Protein AF-A0A846IBE9-F1 (afdb_monomer_lite)

Organism: Clostridium botulinum (NCBI:txid1491)

InterPro domains:
  IPR012951 Berberine/berberine-like [PF08031] (7-51)
  IPR016169 FAD-binding, type PCMH, subdomain 2 [G3DSA:3.30.465.10] (1-57)

Radius of gyration: 12.51 Å; chains: 1; bounding box: 30×19×38 Å

pLDDT: mean 81.63, std 17.12, range [40.03, 97.62]

Secondary structure (DSSP, 8-state):
-----PPPTTS--TT-TTHHHHHHGGGHHHHHHHHHHH-TT--S--TTPPPPPPPP-

Sequence (57 aa):
MANDTGDYVNGPYLCIEDWPRAYYGRYFNLLTQVKTKYDSENVFRFSQSIPPASECD

Structure (mmCIF, N/CA/C/O backbone):
data_AF-A0A846IBE9-F1
#
_entry.id   AF-A0A846IBE9-F1
#
loop_
_atom_site.group_PDB
_atom_site.id
_atom_site.type_symbol
_atom_site.label_atom_id
_atom_site.label_alt_id
_atom_site.label_comp_id
_atom_site.label_asym_id
_atom_site.label_entity_id
_atom_site.label_seq_id
_atom_site.pdbx_PDB_ins_code
_atom_site.Cartn_x
_atom_site.Cartn_y
_atom_site.Cartn_z
_atom_site.occupancy
_atom_site.B_iso_or_equiv
_atom_site.auth_seq_id
_atom_site.auth_comp_id
_atom_site.auth_asym_id
_atom_site.auth_atom_id
_atom_site.pdbx_PDB_model_num
ATOM 1 N N . MET A 1 1 ? 10.627 -2.144 -27.150 1.00 40.03 1 MET A N 1
ATOM 2 C CA . MET A 1 1 ? 10.346 -3.394 -26.418 1.00 40.03 1 MET A CA 1
ATOM 3 C C . MET A 1 1 ? 10.610 -3.096 -24.954 1.00 40.03 1 MET A C 1
ATOM 5 O O . MET A 1 1 ? 11.759 -2.850 -24.619 1.00 40.03 1 MET A O 1
ATOM 9 N N . ALA A 1 2 ? 9.566 -2.940 -24.139 1.00 44.19 2 ALA A N 1
ATOM 10 C CA . ALA A 1 2 ? 9.730 -2.678 -22.711 1.00 44.19 2 ALA A CA 1
ATOM 11 C C . ALA A 1 2 ? 9.982 -4.020 -22.015 1.00 44.19 2 ALA A C 1
ATOM 13 O O . ALA A 1 2 ? 9.213 -4.962 -22.192 1.00 44.19 2 ALA A O 1
ATOM 14 N N . ASN A 1 3 ? 11.114 -4.118 -21.329 1.00 50.56 3 ASN A N 1
ATOM 15 C CA . ASN A 1 3 ? 11.526 -5.293 -20.580 1.00 50.56 3 ASN A CA 1
ATOM 16 C C . ASN A 1 3 ? 10.821 -5.230 -19.215 1.00 50.56 3 ASN A C 1
ATOM 18 O O . ASN A 1 3 ? 11.233 -4.450 -18.362 1.00 50.56 3 ASN A O 1
ATOM 22 N N . ASP A 1 4 ? 9.733 -5.984 -19.039 1.00 52.03 4 ASP A N 1
ATOM 23 C CA . ASP A 1 4 ? 8.989 -6.114 -17.774 1.00 52.03 4 ASP A CA 1
ATOM 24 C C . ASP A 1 4 ? 9.788 -6.965 -16.763 1.00 52.03 4 ASP A C 1
ATOM 26 O O . ASP A 1 4 ? 9.382 -8.055 -16.359 1.00 52.03 4 ASP A O 1
ATOM 30 N N . THR A 1 5 ? 10.968 -6.499 -16.363 1.00 61.72 5 THR A N 1
ATOM 31 C CA . THR A 1 5 ? 11.693 -7.060 -15.219 1.00 61.72 5 THR A CA 1
ATOM 32 C C . THR A 1 5 ? 11.218 -6.331 -13.971 1.00 61.72 5 THR A C 1
ATOM 34 O O . THR A 1 5 ? 11.744 -5.274 -13.641 1.00 61.72 5 THR A O 1
ATOM 37 N N . GLY A 1 6 ? 10.171 -6.851 -13.327 1.00 57.66 6 GLY A N 1
ATOM 38 C CA . GLY A 1 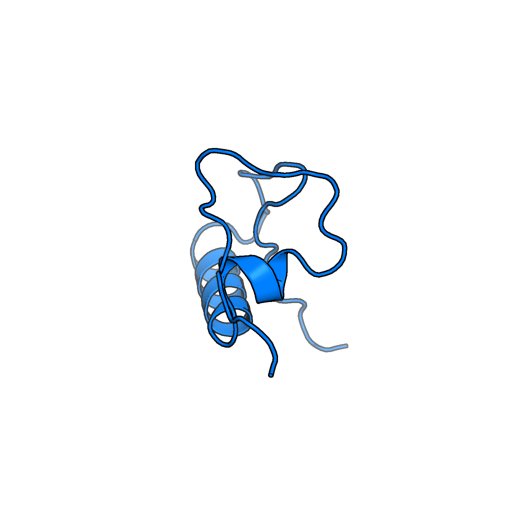6 ? 9.742 -6.355 -12.020 1.00 57.66 6 GLY A CA 1
ATOM 39 C C . GLY A 1 6 ? 10.870 -6.498 -10.998 1.00 57.66 6 GLY A C 1
ATOM 40 O O . GLY A 1 6 ? 11.563 -7.518 -10.976 1.00 57.66 6 GLY A O 1
ATOM 41 N N . ASP A 1 7 ? 11.060 -5.478 -10.167 1.00 59.50 7 ASP A N 1
ATOM 42 C CA . ASP A 1 7 ? 12.032 -5.523 -9.077 1.00 59.50 7 ASP A CA 1
ATOM 43 C C . ASP A 1 7 ? 11.486 -6.362 -7.913 1.00 59.50 7 ASP A C 1
ATOM 45 O O . ASP A 1 7 ? 10.278 -6.525 -7.743 1.00 59.50 7 ASP A O 1
ATOM 49 N N . TYR A 1 8 ? 12.372 -6.953 -7.110 1.00 64.12 8 TYR A N 1
ATOM 50 C CA . TYR A 1 8 ? 11.988 -7.838 -6.008 1.00 64.12 8 TYR A CA 1
ATOM 51 C C . TYR A 1 8 ? 12.018 -7.089 -4.672 1.00 64.12 8 TYR A C 1
ATOM 53 O O . TYR A 1 8 ? 13.039 -6.514 -4.296 1.00 64.12 8 TYR A O 1
ATOM 61 N N . VAL A 1 9 ? 10.917 -7.122 -3.914 1.00 61.50 9 VAL A N 1
ATOM 62 C CA . VAL A 1 9 ? 10.712 -6.227 -2.755 1.00 61.50 9 VAL A CA 1
ATOM 63 C C . VAL A 1 9 ? 11.727 -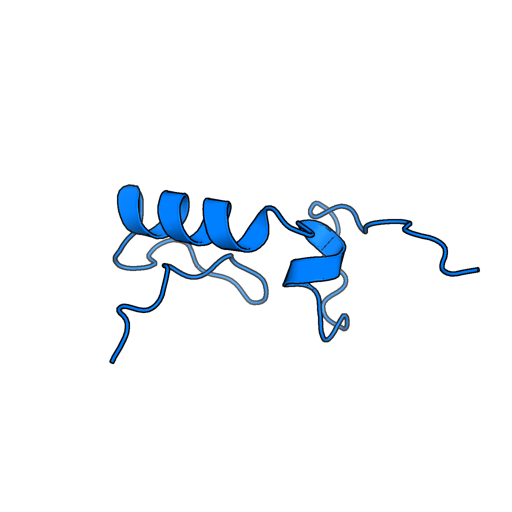6.406 -1.611 1.00 61.50 9 VAL A C 1
ATOM 65 O O . VAL A 1 9 ? 11.900 -5.497 -0.806 1.00 61.50 9 VAL A O 1
ATOM 68 N N . ASN A 1 10 ? 12.427 -7.549 -1.529 1.00 65.44 10 ASN A N 1
ATOM 69 C CA . ASN A 1 10 ? 13.396 -7.819 -0.452 1.00 65.44 10 ASN A CA 1
ATOM 70 C C . ASN A 1 10 ? 14.702 -7.002 -0.560 1.00 65.44 10 ASN A C 1
ATOM 72 O O . ASN A 1 10 ? 15.529 -7.076 0.348 1.00 65.44 10 ASN A O 1
ATOM 76 N N . GLY A 1 11 ? 14.893 -6.223 -1.629 1.00 61.47 11 GLY A N 1
ATOM 77 C CA . GLY A 1 11 ? 15.962 -5.229 -1.753 1.00 61.47 11 GLY A CA 1
ATOM 78 C C . GLY A 1 11 ? 15.410 -3.940 -2.359 1.00 61.47 11 GLY A C 1
ATOM 79 O O . GLY A 1 11 ? 15.637 -3.706 -3.544 1.00 61.47 11 GLY A O 1
ATOM 80 N N . PRO A 1 12 ? 14.644 -3.130 -1.602 1.00 62.19 12 PRO A N 1
ATOM 81 C CA . PRO A 1 12 ? 13.878 -2.041 -2.188 1.00 62.19 12 PRO A CA 1
ATOM 82 C C . PRO A 1 12 ? 14.805 -0.969 -2.761 1.00 62.19 12 PRO A C 1
ATOM 84 O O . PRO A 1 12 ? 15.548 -0.307 -2.031 1.00 62.19 12 PRO A O 1
ATOM 87 N N . TYR A 1 13 ? 14.731 -0.761 -4.076 1.00 72.19 13 TYR A N 1
ATOM 88 C CA . TYR A 1 13 ? 15.318 0.412 -4.706 1.00 72.19 13 TYR A CA 1
ATOM 89 C C . TYR A 1 13 ? 14.390 1.608 -4.455 1.00 72.19 13 TYR A C 1
ATOM 91 O O . TYR A 1 13 ? 13.327 1.750 -5.065 1.00 72.19 13 TYR A O 1
ATOM 99 N N . LEU A 1 14 ? 14.770 2.463 -3.502 1.00 74.81 14 LEU A N 1
ATOM 100 C CA . LEU A 1 14 ? 13.935 3.579 -3.033 1.00 74.81 14 LEU A CA 1
ATOM 101 C C . LEU A 1 14 ? 13.719 4.678 -4.086 1.00 74.81 14 LEU A C 1
ATOM 103 O O . LEU A 1 14 ? 12.878 5.549 -3.894 1.00 74.81 14 LEU A O 1
ATOM 107 N N . CYS A 1 15 ? 14.465 4.644 -5.191 1.00 78.50 15 CYS A N 1
ATOM 108 C CA . CYS A 1 15 ? 14.443 5.672 -6.231 1.00 78.50 15 CYS A CA 1
ATOM 109 C C . CYS A 1 15 ? 13.480 5.371 -7.395 1.00 78.50 15 CYS A C 1
ATOM 111 O O . CYS A 1 15 ? 13.491 6.101 -8.381 1.00 78.50 15 CYS A O 1
ATOM 113 N N . ILE A 1 16 ? 12.674 4.305 -7.322 1.00 79.06 16 ILE A N 1
ATOM 114 C CA . ILE A 1 16 ? 11.663 4.005 -8.348 1.00 79.06 16 ILE A CA 1
ATOM 115 C C . ILE A 1 16 ? 10.431 4.888 -8.107 1.00 79.06 16 ILE A C 1
ATOM 117 O O . ILE A 1 16 ? 9.746 4.723 -7.097 1.00 79.06 16 ILE A O 1
ATOM 121 N N . GLU A 1 17 ? 10.135 5.802 -9.037 1.00 76.25 17 GLU A N 1
ATOM 122 C CA . GLU A 1 17 ? 8.980 6.711 -8.936 1.00 76.25 17 GLU A CA 1
ATOM 123 C C . GLU A 1 17 ? 7.636 5.958 -8.969 1.00 76.25 17 GLU A C 1
ATOM 125 O O . GLU A 1 17 ? 6.816 6.133 -8.071 1.00 76.25 17 GLU A O 1
ATOM 130 N N . ASP A 1 18 ? 7.428 5.058 -9.941 1.00 83.75 18 ASP A N 1
ATOM 131 C CA . ASP A 1 18 ? 6.235 4.191 -10.034 1.00 83.75 18 ASP A CA 1
ATOM 132 C C . ASP A 1 18 ? 6.502 2.796 -9.437 1.00 83.75 18 ASP A C 1
ATOM 134 O O . ASP A 1 18 ? 6.281 1.750 -10.058 1.00 83.75 18 ASP A O 1
ATOM 138 N N . TRP A 1 19 ? 7.027 2.771 -8.206 1.00 87.00 19 TRP A N 1
ATOM 139 C CA . TRP A 1 19 ? 7.265 1.522 -7.480 1.00 87.00 19 TRP A CA 1
ATOM 140 C C . TRP A 1 19 ? 6.009 0.642 -7.331 1.00 87.00 19 TRP A C 1
ATOM 142 O O . TRP A 1 19 ? 6.157 -0.581 -7.422 1.00 87.00 19 TRP A O 1
ATOM 152 N N . PRO A 1 20 ? 4.776 1.174 -7.153 1.00 88.56 20 PRO A N 1
ATOM 153 C CA . PRO A 1 20 ? 3.581 0.341 -7.048 1.00 88.56 20 PRO A CA 1
ATOM 154 C C . PRO A 1 20 ? 3.415 -0.580 -8.254 1.00 88.56 20 PRO A C 1
ATOM 156 O O . PRO A 1 20 ? 3.208 -1.790 -8.104 1.00 88.56 20 PRO A O 1
ATOM 159 N N . ARG A 1 21 ? 3.564 -0.022 -9.460 1.00 84.31 21 ARG A N 1
ATOM 160 C CA . ARG A 1 21 ? 3.468 -0.780 -10.702 1.00 84.31 21 ARG A CA 1
ATOM 161 C C . ARG A 1 21 ? 4.689 -1.666 -10.928 1.00 84.31 21 ARG A C 1
ATOM 163 O O . ARG A 1 21 ? 4.506 -2.795 -11.377 1.00 84.31 21 ARG A O 1
ATOM 170 N N . ALA A 1 22 ? 5.890 -1.188 -10.601 1.00 85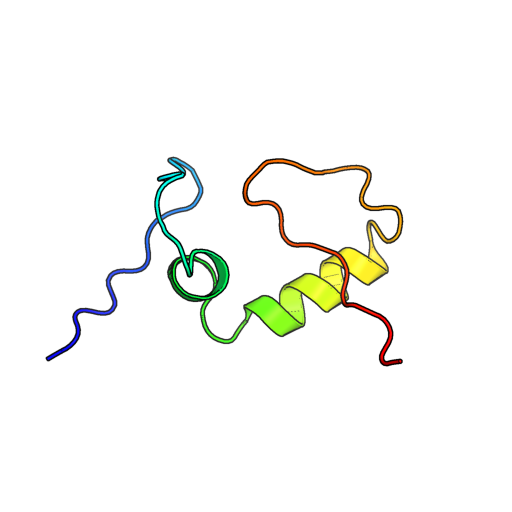.69 22 ALA A N 1
ATOM 171 C CA . ALA A 1 22 ? 7.129 -1.948 -10.775 1.00 85.69 22 ALA A CA 1
ATOM 172 C C . ALA A 1 22 ? 7.160 -3.238 -9.935 1.00 85.69 22 ALA A C 1
ATOM 174 O O . ALA A 1 22 ? 7.599 -4.275 -10.429 1.00 85.69 22 ALA A O 1
ATOM 175 N N . TYR A 1 23 ? 6.655 -3.192 -8.697 1.00 85.75 23 TYR A N 1
ATOM 176 C CA . TYR A 1 23 ? 6.655 -4.341 -7.784 1.00 85.75 23 TYR A CA 1
ATOM 177 C C . TYR A 1 23 ? 5.392 -5.209 -7.887 1.00 85.75 23 TYR A C 1
ATOM 179 O O . TYR A 1 23 ? 5.474 -6.433 -7.797 1.00 85.75 23 TYR A O 1
ATOM 187 N N . TYR A 1 24 ? 4.211 -4.603 -8.054 1.00 89.75 24 TYR A N 1
ATOM 188 C CA . TYR A 1 24 ? 2.929 -5.310 -7.895 1.00 89.75 24 TYR A CA 1
ATOM 189 C C . TYR A 1 24 ? 2.055 -5.301 -9.152 1.00 89.75 24 TYR A C 1
ATOM 191 O O . TYR A 1 24 ? 1.050 -6.022 -9.219 1.00 89.75 24 TYR A O 1
ATOM 199 N N . GLY A 1 25 ? 2.418 -4.501 -10.157 1.00 89.56 25 GLY A N 1
ATOM 200 C CA . GLY A 1 25 ? 1.670 -4.361 -11.401 1.00 89.56 25 GLY A CA 1
ATOM 201 C C . GLY A 1 25 ? 0.178 -4.119 -11.157 1.00 89.56 25 GLY A C 1
ATOM 202 O O . GLY A 1 25 ? -0.227 -3.343 -10.292 1.00 89.56 25 GLY A O 1
ATOM 203 N N . ARG A 1 26 ? -0.669 -4.839 -11.901 1.00 90.06 26 ARG A N 1
ATOM 204 C CA . ARG A 1 26 ? -2.137 -4.726 -11.805 1.00 90.06 26 ARG A CA 1
ATOM 205 C C . ARG A 1 26 ? -2.729 -5.144 -10.453 1.00 90.06 26 ARG A C 1
ATOM 207 O O . ARG A 1 26 ? -3.901 -4.876 -10.208 1.00 90.06 26 ARG A O 1
ATOM 214 N N . TYR A 1 27 ? -1.966 -5.831 -9.603 1.00 94.00 27 TYR A N 1
ATOM 215 C CA . TYR A 1 27 ? -2.461 -6.328 -8.318 1.00 94.00 27 TYR A CA 1
ATOM 216 C C . TYR A 1 27 ? -2.354 -5.299 -7.195 1.00 94.00 27 TYR A C 1
ATOM 218 O O . TYR A 1 27 ? -2.904 -5.539 -6.122 1.00 94.00 27 TYR A O 1
ATOM 226 N N . PHE A 1 28 ? -1.718 -4.146 -7.431 1.00 93.75 28 PHE A N 1
ATOM 227 C CA . PHE A 1 28 ? -1.584 -3.102 -6.417 1.00 93.75 28 PHE A CA 1
ATOM 228 C C . PHE A 1 28 ? -2.941 -2.702 -5.814 1.00 93.75 28 PHE A C 1
ATOM 230 O O . PHE A 1 28 ? -3.097 -2.716 -4.598 1.00 93.75 28 PHE A O 1
ATOM 237 N N . ASN A 1 29 ? -3.966 -2.500 -6.649 1.00 93.06 29 ASN A N 1
ATOM 238 C CA . ASN A 1 29 ? -5.318 -2.146 -6.193 1.00 93.06 29 ASN A CA 1
ATOM 239 C C . ASN A 1 29 ? -6.005 -3.242 -5.360 1.00 93.06 29 ASN A C 1
ATOM 241 O O . ASN A 1 29 ? -6.848 -2.945 -4.521 1.00 93.06 29 ASN A O 1
ATOM 245 N N . LEU A 1 30 ? -5.688 -4.519 -5.592 1.00 95.38 30 LEU A N 1
ATOM 246 C CA . LEU A 1 30 ? -6.198 -5.611 -4.756 1.00 95.38 30 LEU A CA 1
ATOM 247 C C . LEU A 1 30 ? -5.479 -5.633 -3.407 1.00 95.38 30 LEU A C 1
ATOM 249 O O . LEU A 1 30 ? -6.094 -5.885 -2.373 1.00 95.38 30 LEU A O 1
ATOM 253 N N . LEU A 1 31 ? -4.182 -5.336 -3.403 1.00 96.56 31 LEU A N 1
ATOM 254 C CA . LEU A 1 31 ? -3.386 -5.304 -2.184 1.00 96.56 31 LEU A CA 1
ATOM 255 C C . LEU A 1 31 ? -3.759 -4.125 -1.282 1.00 96.56 31 LEU A C 1
ATOM 257 O O . LEU A 1 31 ? -3.767 -4.302 -0.066 1.00 96.56 31 LEU A O 1
ATOM 261 N N . THR A 1 32 ? -4.143 -2.971 -1.834 1.00 96.12 32 THR A N 1
ATOM 262 C CA . THR A 1 32 ? -4.678 -1.861 -1.026 1.00 96.12 32 THR A CA 1
ATOM 263 C C . THR A 1 32 ? -5.992 -2.246 -0.337 1.00 96.12 32 THR A C 1
ATOM 265 O O . THR A 1 32 ? -6.187 -1.912 0.827 1.00 96.12 32 THR A O 1
ATOM 268 N N . GLN A 1 33 ? -6.859 -3.038 -0.984 1.00 96.81 33 GLN A N 1
ATOM 269 C CA . GLN A 1 33 ? -8.081 -3.568 -0.354 1.00 96.81 33 GLN A CA 1
ATOM 270 C C . GLN A 1 33 ? -7.772 -4.573 0.764 1.00 96.81 33 GLN A C 1
ATOM 272 O O . GLN A 1 33 ? -8.384 -4.530 1.833 1.00 96.81 33 GLN A O 1
ATOM 277 N N . VAL A 1 34 ? -6.801 -5.470 0.550 1.00 97.44 34 VAL A N 1
ATOM 278 C CA . VAL A 1 34 ? -6.325 -6.391 1.599 1.00 97.44 34 VAL A CA 1
ATOM 279 C C . VAL A 1 34 ? -5.751 -5.596 2.772 1.00 97.44 34 VAL A C 1
ATOM 281 O O . VAL A 1 34 ? -6.074 -5.888 3.923 1.00 97.44 34 VAL A O 1
ATOM 284 N N . LYS A 1 35 ? -4.953 -4.562 2.492 1.00 97.62 35 LYS A N 1
ATOM 285 C CA . LYS A 1 35 ? -4.395 -3.671 3.509 1.00 97.62 35 LYS A CA 1
ATOM 286 C C . LYS A 1 35 ? -5.497 -2.987 4.314 1.00 97.62 35 LYS A C 1
ATOM 288 O O . LYS A 1 35 ? -5.441 -3.046 5.534 1.00 97.62 35 LYS A O 1
ATOM 293 N N . THR A 1 36 ? -6.530 -2.444 3.671 1.00 96.69 36 THR A N 1
ATOM 294 C CA . THR A 1 36 ? -7.688 -1.868 4.375 1.00 96.69 36 THR A CA 1
ATOM 295 C C . THR A 1 36 ? -8.375 -2.889 5.281 1.00 96.69 36 THR A C 1
ATOM 297 O O . THR A 1 36 ? -8.735 -2.561 6.404 1.00 96.69 36 THR A O 1
ATOM 300 N N . LYS A 1 37 ? -8.531 -4.143 4.839 1.00 97.38 37 LYS A N 1
ATOM 301 C CA . LYS A 1 37 ? -9.201 -5.182 5.636 1.00 97.38 37 LYS A CA 1
ATOM 302 C C . LYS A 1 37 ? -8.440 -5.565 6.910 1.00 97.38 37 LYS A C 1
ATOM 304 O O . LYS A 1 37 ? -9.075 -5.889 7.910 1.00 97.38 37 LYS A O 1
ATOM 309 N N . TYR A 1 38 ? -7.110 -5.610 6.853 1.00 97.62 38 TYR A N 1
ATOM 310 C CA . TYR A 1 38 ? -6.285 -6.166 7.934 1.00 97.62 38 TYR A CA 1
ATOM 311 C C . TYR A 1 38 ? -5.466 -5.124 8.707 1.00 97.62 38 TYR A C 1
ATOM 313 O O . TYR A 1 38 ? -5.010 -5.422 9.806 1.00 97.62 38 TYR A O 1
ATOM 321 N N . ASP A 1 39 ? -5.272 -3.927 8.156 1.00 97.44 39 ASP A N 1
ATOM 322 C CA . ASP A 1 39 ? -4.527 -2.826 8.769 1.00 97.44 39 ASP A CA 1
ATOM 323 C C . ASP A 1 39 ? -5.055 -1.464 8.274 1.00 97.44 39 ASP A C 1
ATOM 325 O O . ASP A 1 39 ? -4.338 -0.678 7.646 1.00 97.44 39 ASP A O 1
ATOM 329 N N . SER A 1 40 ? -6.342 -1.203 8.529 1.00 95.69 40 SER A N 1
ATOM 330 C CA . SER A 1 40 ? -7.036 0.041 8.156 1.00 95.69 40 SER A CA 1
ATOM 331 C C . SER A 1 40 ? -6.409 1.293 8.770 1.00 95.69 40 SER A C 1
ATOM 333 O O . SER A 1 40 ? -6.423 2.353 8.154 1.00 95.69 40 SER A O 1
ATOM 335 N N . GLU A 1 41 ? -5.826 1.173 9.964 1.00 96.31 41 GLU A N 1
ATOM 336 C CA . GLU A 1 41 ? -5.128 2.267 10.655 1.00 96.31 41 GLU A CA 1
ATOM 337 C C . GLU A 1 41 ? -3.698 2.487 10.132 1.00 96.31 41 GLU A C 1
ATOM 339 O O . GLU A 1 41 ? -3.011 3.423 10.546 1.00 96.31 41 GLU A O 1
ATOM 344 N N . ASN A 1 42 ? -3.253 1.650 9.187 1.00 95.94 42 ASN A N 1
ATOM 345 C CA . ASN A 1 42 ? -1.930 1.696 8.579 1.00 95.94 42 ASN A CA 1
ATOM 346 C C . ASN A 1 42 ? -0.793 1.670 9.621 1.00 95.94 42 ASN A C 1
ATOM 348 O O . ASN A 1 42 ? 0.182 2.425 9.523 1.00 95.94 42 ASN A O 1
ATOM 352 N N . VAL A 1 43 ? -0.934 0.805 10.629 1.00 97.62 43 VAL A N 1
ATOM 353 C CA . VAL A 1 43 ? 0.034 0.596 11.714 1.00 97.62 43 VAL A CA 1
ATOM 354 C C . VAL A 1 43 ? 1.373 0.127 11.143 1.00 97.62 43 VAL A C 1
ATOM 356 O O . VAL A 1 43 ? 2.431 0.632 11.528 1.00 97.62 43 VAL A O 1
ATOM 359 N N . PHE A 1 44 ? 1.347 -0.795 10.177 1.00 96.19 44 PHE A N 1
ATOM 360 C CA . PHE A 1 44 ? 2.546 -1.281 9.496 1.00 96.19 44 PHE A CA 1
ATOM 361 C C . PHE A 1 44 ? 2.845 -0.431 8.254 1.00 96.19 44 PHE A C 1
ATOM 363 O O . PHE A 1 44 ? 2.332 -0.711 7.167 1.00 96.19 4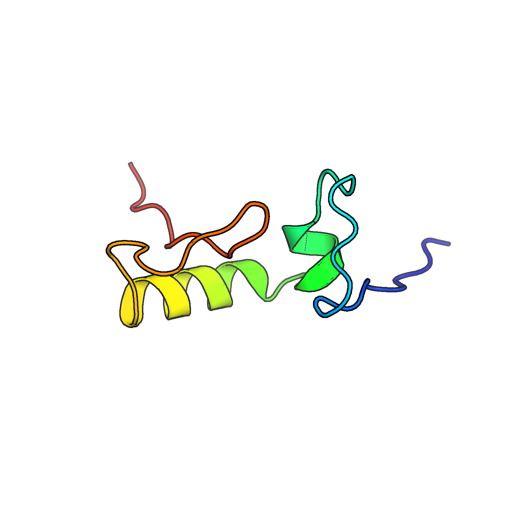4 PHE A O 1
ATOM 370 N N . ARG A 1 45 ? 3.698 0.589 8.404 1.00 94.62 45 ARG A N 1
ATOM 371 C CA . ARG A 1 45 ? 4.062 1.533 7.331 1.00 94.62 45 ARG A CA 1
ATOM 372 C C . ARG A 1 45 ? 5.568 1.787 7.225 1.00 94.62 45 ARG A C 1
ATOM 374 O O . ARG A 1 45 ? 6.272 1.813 8.231 1.00 94.62 45 ARG A O 1
ATOM 381 N N . PHE A 1 46 ? 6.043 1.998 6.000 1.00 91.44 46 PHE A N 1
ATOM 382 C CA . PHE A 1 46 ? 7.429 2.335 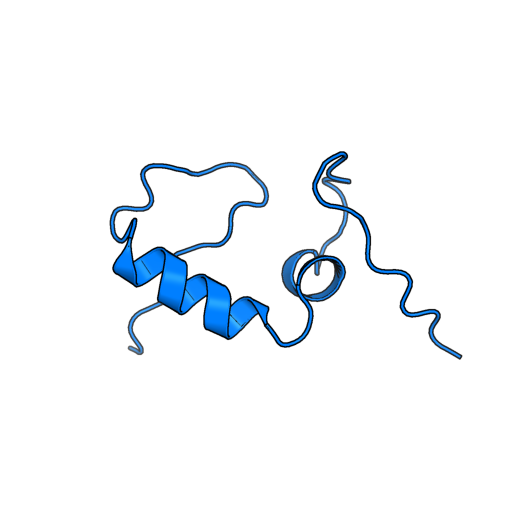5.637 1.00 91.44 46 PHE A CA 1
ATOM 383 C C . PHE A 1 46 ? 7.446 3.031 4.261 1.00 91.44 46 PHE A C 1
ATOM 385 O O . PHE A 1 46 ? 6.407 3.134 3.616 1.00 91.44 46 PHE A O 1
ATOM 392 N N . SER A 1 47 ? 8.598 3.518 3.784 1.00 88.50 47 SER A N 1
ATOM 393 C CA . SER A 1 47 ? 8.685 4.410 2.605 1.00 88.50 47 SER A CA 1
ATOM 394 C C . SER A 1 47 ? 8.022 3.893 1.315 1.00 88.50 47 SER A C 1
ATOM 396 O O . SER A 1 47 ? 7.597 4.695 0.495 1.00 88.50 47 SER A O 1
ATOM 398 N N . GLN A 1 48 ? 7.916 2.573 1.135 1.00 89.69 48 GLN A N 1
ATOM 399 C CA . GLN A 1 48 ? 7.244 1.920 0.000 1.00 89.69 48 GLN A CA 1
ATOM 400 C C . GLN A 1 48 ? 6.233 0.861 0.486 1.00 89.69 48 GLN A C 1
ATOM 402 O O . GLN A 1 48 ? 6.089 -0.212 -0.100 1.00 89.69 48 GLN A O 1
ATOM 407 N N . SER A 1 49 ? 5.558 1.117 1.612 1.00 93.06 49 SER A N 1
ATOM 408 C CA . SER A 1 49 ? 4.468 0.252 2.072 1.00 93.06 49 SER A CA 1
ATOM 409 C C . SER A 1 49 ? 3.204 0.487 1.252 1.00 93.06 49 SER A C 1
ATOM 411 O O . SER A 1 49 ? 2.866 1.629 0.947 1.00 93.06 49 SER A O 1
ATOM 413 N N . ILE A 1 50 ? 2.464 -0.583 0.965 1.00 94.75 50 ILE A N 1
ATOM 414 C CA . ILE A 1 50 ? 1.139 -0.502 0.342 1.00 94.75 50 ILE A CA 1
ATOM 415 C C . ILE A 1 50 ? 0.190 0.244 1.296 1.00 94.75 5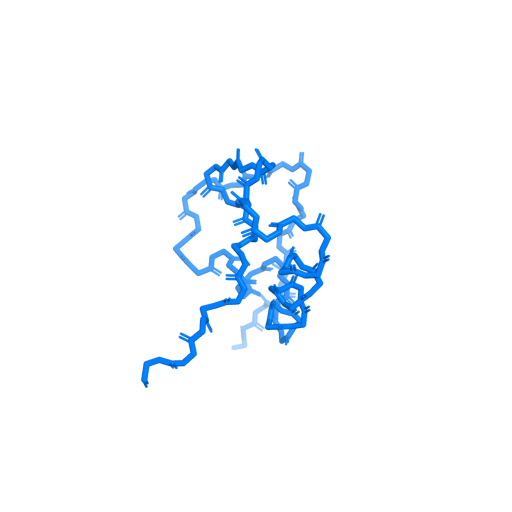0 ILE A C 1
ATOM 417 O O . ILE A 1 50 ? 0.036 -0.200 2.439 1.00 94.75 50 ILE A O 1
ATOM 421 N N . PRO A 1 51 ? -0.428 1.361 0.872 1.00 95.38 51 PRO A N 1
ATOM 422 C CA . PRO A 1 51 ? -1.381 2.086 1.702 1.00 95.38 51 PRO A CA 1
ATOM 423 C C . PRO A 1 51 ? -2.745 1.372 1.728 1.00 95.38 51 PRO A C 1
ATOM 425 O O . PRO A 1 51 ? -3.056 0.605 0.811 1.00 95.38 51 PRO A O 1
ATOM 428 N N . PRO A 1 52 ? -3.592 1.628 2.740 1.00 96.56 52 PRO A N 1
ATOM 429 C CA . PRO A 1 52 ? -5.012 1.306 2.648 1.00 96.56 52 PRO A CA 1
ATOM 430 C C . PRO A 1 52 ? -5.628 1.956 1.403 1.00 96.56 52 PRO A C 1
ATOM 432 O O . PRO A 1 52 ? -5.202 3.033 0.978 1.00 96.56 52 PRO A O 1
ATOM 435 N N . ALA A 1 53 ? -6.628 1.305 0.813 1.00 94.38 53 ALA A N 1
ATOM 436 C CA . ALA A 1 53 ? -7.432 1.920 -0.233 1.00 94.38 53 ALA A CA 1
ATOM 437 C C . ALA A 1 53 ? -8.060 3.218 0.298 1.00 94.38 53 ALA A C 1
ATOM 439 O O . ALA A 1 53 ? -8.661 3.219 1.373 1.00 94.38 53 ALA A O 1
ATOM 440 N N . SER A 1 54 ? -7.903 4.307 -0.453 1.00 81.00 54 SER A N 1
ATOM 441 C CA . SER A 1 54 ? -8.599 5.566 -0.201 1.00 81.00 54 SER A CA 1
ATOM 442 C C . SER A 1 54 ? -10.102 5.318 -0.302 1.00 81.00 54 SER A C 1
ATOM 444 O O . SER A 1 54 ? -10.552 4.725 -1.286 1.00 81.00 54 SER A O 1
ATOM 446 N N . GLU A 1 55 ? -10.879 5.750 0.691 1.00 63.47 55 GLU A N 1
ATOM 447 C CA . GLU A 1 55 ? -12.322 5.883 0.490 1.00 63.47 55 GLU A CA 1
ATOM 448 C C . GLU A 1 55 ? -12.523 6.905 -0.639 1.00 63.47 55 GLU A C 1
ATOM 450 O O . GLU A 1 55 ? -11.823 7.916 -0.691 1.00 63.47 55 GLU A O 1
ATOM 455 N N . CYS A 1 56 ? -13.369 6.589 -1.621 1.00 52.38 56 CYS A N 1
ATOM 456 C CA . CYS A 1 56 ? -13.701 7.551 -2.665 1.00 52.38 56 CYS A CA 1
ATOM 457 C C . CYS A 1 56 ? -14.375 8.766 -2.008 1.00 52.38 56 CYS A C 1
ATOM 459 O O . CYS A 1 56 ? -15.426 8.586 -1.395 1.00 52.38 56 CYS A O 1
ATOM 461 N N . ASP A 1 57 ? -13.783 9.956 -2.153 1.00 40.25 57 ASP A N 1
ATOM 462 C CA . ASP A 1 57 ? -14.495 11.235 -2.008 1.00 40.25 57 ASP A CA 1
ATOM 463 C C . ASP A 1 57 ? -15.512 11.415 -3.151 1.00 40.25 57 ASP A C 1
ATOM 465 O O . ASP A 1 57 ? -15.177 11.060 -4.312 1.00 40.25 57 ASP A O 1
#

Foldseek 3Di:
DDDLPQDDPVDDPLPDPVNLCSHQNPCLVVVLCVCCVPPVVCPPDDSPDRHHDDDDD